Protein AF-A0A6P1LH97-F1 (afdb_monomer_lite)

Structure (mmCIF, N/CA/C/O backbone):
data_AF-A0A6P1LH97-F1
#
_entry.id   AF-A0A6P1LH97-F1
#
loop_
_atom_site.group_PDB
_atom_site.id
_atom_site.type_symbol
_atom_site.label_atom_id
_atom_site.label_alt_id
_atom_site.label_comp_id
_atom_site.label_asym_id
_atom_site.label_entity_id
_atom_site.label_seq_id
_atom_site.pdbx_PDB_ins_code
_atom_site.Cartn_x
_atom_site.Cartn_y
_atom_site.Cartn_z
_atom_site.occupancy
_atom_site.B_iso_or_equiv
_atom_site.auth_seq_id
_atom_site.auth_comp_id
_atom_site.auth_asym_id
_atom_site.auth_atom_id
_atom_site.pdbx_PDB_model_num
ATOM 1 N N . MET A 1 1 ? 2.339 -14.273 3.615 1.00 46.12 1 MET A N 1
ATOM 2 C CA . MET A 1 1 ? 1.807 -12.954 4.033 1.00 46.12 1 MET A CA 1
ATOM 3 C C . MET A 1 1 ? 1.109 -13.162 5.359 1.00 46.12 1 MET A C 1
ATOM 5 O O . MET A 1 1 ? 0.092 -13.837 5.378 1.00 46.12 1 MET A O 1
ATOM 9 N N . LYS A 1 2 ? 1.716 -12.667 6.440 1.00 37.12 2 LYS A N 1
ATOM 10 C CA . LYS A 1 2 ? 1.288 -12.857 7.828 1.00 37.12 2 LYS A CA 1
ATOM 11 C C . LYS A 1 2 ? 0.172 -11.851 8.131 1.00 37.12 2 LYS A C 1
ATOM 13 O O . LYS A 1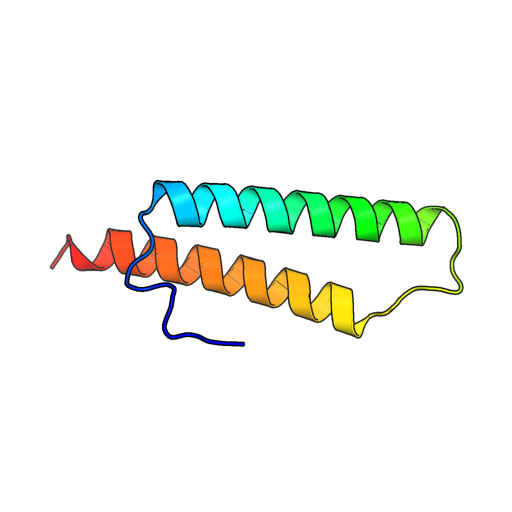 2 ? 0.440 -10.685 8.397 1.00 37.12 2 LYS A O 1
ATOM 18 N N . THR A 1 3 ? -1.074 -12.287 7.966 1.00 48.78 3 THR A N 1
ATOM 19 C CA . THR A 1 3 ? -2.308 -11.517 8.221 1.00 48.78 3 THR A CA 1
ATOM 20 C C . THR A 1 3 ? -2.493 -11.147 9.694 1.00 48.78 3 THR A C 1
ATOM 22 O O . THR A 1 3 ? -3.298 -10.281 10.008 1.00 48.78 3 THR A O 1
ATOM 25 N N . GLU A 1 4 ? -1.697 -11.739 10.580 1.00 49.50 4 GLU A N 1
ATOM 26 C CA . GLU A 1 4 ? -1.797 -11.595 12.035 1.00 49.50 4 GLU A CA 1
ATOM 27 C C . GLU A 1 4 ? -1.311 -10.230 12.558 1.00 49.50 4 GLU A C 1
ATOM 29 O O . GLU A 1 4 ? -1.692 -9.829 13.647 1.00 49.50 4 GLU A O 1
ATOM 34 N N . ARG A 1 5 ? -0.522 -9.463 11.787 1.00 51.12 5 ARG A N 1
ATOM 35 C CA . ARG A 1 5 ? 0.074 -8.194 12.264 1.00 51.12 5 ARG A CA 1
ATOM 36 C C . ARG A 1 5 ? -0.704 -6.921 11.918 1.00 51.12 5 ARG A C 1
ATOM 38 O O . ARG A 1 5 ? -0.183 -5.832 12.124 1.00 51.12 5 ARG A O 1
ATOM 45 N N . PHE A 1 6 ? -1.909 -7.012 11.353 1.00 54.31 6 PHE A N 1
ATOM 46 C CA . PHE A 1 6 ? -2.716 -5.812 11.073 1.00 54.31 6 PHE A CA 1
ATOM 47 C C . PHE A 1 6 ? -3.652 -5.424 12.224 1.00 54.31 6 PHE A C 1
ATOM 49 O O . PHE A 1 6 ? -4.014 -4.255 12.317 1.00 54.31 6 PHE A O 1
ATOM 56 N N . CYS A 1 7 ? -3.986 -6.356 13.124 1.00 53.81 7 CYS A N 1
ATOM 57 C CA . CYS A 1 7 ? -4.835 -6.068 14.284 1.00 53.81 7 CYS A CA 1
ATOM 58 C C . CYS A 1 7 ? -4.134 -5.180 15.328 1.00 53.81 7 CYS A C 1
ATOM 60 O O . CYS A 1 7 ? -4.778 -4.320 15.921 1.00 53.81 7 CYS A O 1
ATOM 62 N N . GLU A 1 8 ? -2.817 -5.333 15.497 1.00 55.94 8 GLU A N 1
ATOM 63 C CA . GLU A 1 8 ? -2.004 -4.531 16.429 1.00 55.94 8 GLU A CA 1
ATOM 64 C C . GLU A 1 8 ? -1.620 -3.153 15.865 1.00 55.94 8 GLU A C 1
ATOM 66 O O . GLU A 1 8 ? -1.339 -2.223 16.618 1.00 55.94 8 GLU A O 1
ATOM 71 N N . LYS A 1 9 ? -1.632 -2.990 14.535 1.00 60.75 9 LYS A N 1
ATOM 72 C CA . LYS A 1 9 ? -1.194 -1.749 13.889 1.00 60.75 9 LYS A CA 1
ATOM 73 C C . LYS A 1 9 ? -2.235 -0.642 14.031 1.00 60.75 9 LYS A C 1
ATOM 75 O O . LYS A 1 9 ? -3.425 -0.799 13.730 1.00 60.75 9 LYS A O 1
ATOM 80 N N . SER A 1 10 ? -1.786 0.534 14.458 1.00 73.31 10 SER A N 1
ATOM 81 C CA . SER A 1 10 ? -2.632 1.731 14.541 1.00 73.31 10 SER A CA 1
ATOM 82 C C . SER A 1 10 ? -3.059 2.227 13.153 1.00 73.31 10 SER A C 1
ATOM 84 O O . SER A 1 10 ? -2.409 1.939 12.149 1.00 73.31 10 SER A O 1
ATOM 86 N N . GLU A 1 11 ? -4.153 2.995 13.064 1.00 75.75 11 GLU A N 1
ATOM 87 C CA . GLU A 1 11 ? -4.587 3.585 11.780 1.00 75.75 11 GLU A CA 1
ATOM 88 C C . GLU A 1 11 ? -3.480 4.413 11.113 1.00 75.75 11 GLU A C 1
ATOM 90 O O . GLU A 1 11 ? -3.352 4.432 9.888 1.00 75.75 11 GLU A O 1
ATOM 95 N N . SER A 1 12 ? -2.658 5.079 11.924 1.00 80.06 12 SER A N 1
ATOM 96 C CA . SER A 1 12 ? -1.486 5.833 11.485 1.00 80.06 12 SER A CA 1
ATOM 97 C C . SER A 1 12 ? -0.430 4.941 10.826 1.00 80.06 12 SER A C 1
ATOM 99 O O . SER A 1 12 ? 0.117 5.313 9.789 1.00 80.06 12 SER A O 1
ATOM 101 N N . GLU A 1 13 ? -0.168 3.750 11.363 1.00 80.81 13 GLU A N 1
ATOM 102 C CA . GLU A 1 13 ? 0.764 2.783 10.773 1.00 80.81 13 GLU A CA 1
ATOM 103 C C . GLU A 1 13 ? 0.217 2.165 9.491 1.00 80.81 13 GLU A C 1
ATOM 105 O O . GLU A 1 13 ? 0.939 2.089 8.500 1.00 80.81 13 GLU A O 1
ATOM 110 N N . LEU A 1 14 ? -1.072 1.817 9.462 1.00 81.31 14 LEU A N 1
ATOM 111 C CA . LEU A 1 14 ? -1.759 1.364 8.248 1.00 81.31 14 LEU A CA 1
ATOM 112 C C . LEU A 1 14 ? -1.670 2.411 7.125 1.00 81.31 14 LEU A C 1
ATOM 114 O O . LEU A 1 14 ? -1.418 2.064 5.971 1.00 81.31 14 LEU A O 1
ATOM 118 N N . LYS A 1 15 ? -1.828 3.702 7.452 1.00 83.62 15 LYS A N 1
ATOM 119 C CA . LYS A 1 15 ? -1.643 4.809 6.498 1.00 83.62 15 LYS A CA 1
ATOM 120 C C . LYS A 1 15 ? -0.185 4.948 6.048 1.00 83.62 15 LYS A C 1
ATOM 122 O O . LYS A 1 15 ? 0.055 5.129 4.856 1.00 83.62 15 LYS A O 1
ATOM 127 N N . LYS A 1 16 ? 0.793 4.825 6.954 1.00 87.06 16 LYS A N 1
ATOM 128 C CA . LYS A 1 16 ? 2.228 4.838 6.596 1.00 87.06 16 LYS A CA 1
ATOM 129 C C . LYS A 1 16 ? 2.583 3.683 5.657 1.00 87.06 16 LYS A C 1
ATOM 131 O O . LYS A 1 16 ? 3.268 3.885 4.656 1.00 87.06 16 LYS A O 1
ATOM 136 N N . GLU A 1 17 ? 2.073 2.491 5.937 1.00 84.56 17 GLU A N 1
ATOM 137 C CA . GLU A 1 17 ? 2.288 1.299 5.119 1.00 84.56 17 GLU A CA 1
ATOM 138 C C . GLU A 1 17 ? 1.611 1.427 3.748 1.00 84.56 17 GLU A C 1
ATOM 140 O O . GLU A 1 17 ? 2.215 1.091 2.732 1.00 84.56 17 GLU A O 1
ATOM 145 N N . LEU A 1 18 ? 0.414 2.024 3.689 1.00 86.75 18 LEU A N 1
ATOM 146 C CA . LEU A 1 18 ? -0.251 2.374 2.433 1.00 86.75 18 LEU A CA 1
ATOM 147 C C . LEU A 1 18 ? 0.611 3.307 1.570 1.00 86.75 18 LEU A C 1
ATOM 149 O O . LEU A 1 18 ? 0.767 3.060 0.376 1.00 86.75 18 LEU A O 1
ATOM 153 N N . VAL A 1 19 ? 1.192 4.356 2.159 1.00 89.12 19 VAL A N 1
ATOM 154 C CA . VAL A 1 19 ? 2.087 5.283 1.444 1.00 89.12 19 VAL A CA 1
ATOM 155 C C . VAL A 1 19 ? 3.345 4.566 0.949 1.00 89.12 19 VAL A C 1
ATOM 157 O O . VAL A 1 19 ? 3.769 4.797 -0.182 1.00 89.12 19 VAL A O 1
ATOM 160 N N . SER A 1 20 ? 3.917 3.667 1.752 1.00 88.75 20 SER A N 1
ATOM 161 C CA . SER A 1 20 ? 5.069 2.852 1.346 1.00 88.75 20 SER A CA 1
ATOM 162 C C . SER A 1 20 ? 4.743 1.965 0.136 1.00 88.75 20 SER A C 1
ATOM 164 O O . SER A 1 20 ? 5.456 1.995 -0.866 1.00 88.75 20 SER A O 1
ATOM 166 N N . LEU A 1 21 ? 3.601 1.268 0.166 1.00 88.25 21 LEU A N 1
ATOM 167 C CA . LEU A 1 21 ? 3.130 0.436 -0.947 1.00 88.25 21 LEU A CA 1
ATOM 168 C C . LEU A 1 21 ? 2.859 1.249 -2.222 1.00 88.25 21 LEU A C 1
ATOM 170 O O . LEU A 1 21 ? 3.113 0.769 -3.325 1.00 88.25 21 LEU A O 1
ATOM 174 N N . LEU A 1 22 ? 2.348 2.477 -2.091 1.00 87.94 22 LEU A N 1
ATOM 175 C CA . LEU A 1 22 ? 2.130 3.379 -3.226 1.00 87.94 22 LEU A CA 1
ATOM 176 C C . LEU A 1 22 ? 3.450 3.872 -3.830 1.00 87.94 22 LEU A C 1
ATOM 178 O O . LEU A 1 22 ? 3.569 3.937 -5.053 1.00 87.94 22 LEU A O 1
ATOM 182 N N . LYS A 1 23 ? 4.457 4.167 -3.000 1.00 89.25 23 LYS A N 1
ATOM 183 C CA . LYS A 1 23 ? 5.812 4.480 -3.476 1.00 89.25 23 LYS A CA 1
ATOM 184 C C . LYS A 1 23 ? 6.422 3.292 -4.212 1.00 89.25 23 LYS A C 1
ATOM 186 O O . LYS A 1 23 ? 6.919 3.462 -5.318 1.00 89.25 23 LYS A O 1
ATOM 191 N N . GLU A 1 24 ? 6.305 2.088 -3.656 1.00 87.12 24 GLU A N 1
ATOM 192 C CA . GLU A 1 24 ? 6.775 0.858 -4.300 1.00 87.12 24 GLU A CA 1
ATOM 193 C C . GLU A 1 24 ? 6.064 0.635 -5.648 1.00 87.12 24 GLU A C 1
ATOM 195 O O . GLU A 1 24 ? 6.709 0.353 -6.656 1.00 87.12 24 GLU A O 1
ATOM 200 N N . GLN A 1 25 ? 4.744 0.858 -5.709 1.00 85.81 25 GLN A N 1
ATOM 201 C CA . GLN A 1 25 ? 3.975 0.819 -6.955 1.00 85.81 25 GLN A CA 1
ATOM 202 C C . GLN A 1 25 ? 4.494 1.830 -7.984 1.00 85.81 25 GLN A C 1
ATOM 204 O O . GLN A 1 25 ? 4.616 1.493 -9.163 1.00 85.81 25 GLN A O 1
ATOM 209 N N . PHE A 1 26 ? 4.782 3.061 -7.558 1.00 86.25 26 PHE A N 1
ATOM 210 C CA . PHE A 1 26 ? 5.304 4.116 -8.422 1.00 86.25 26 PHE A CA 1
ATOM 211 C C . PHE A 1 26 ? 6.698 3.770 -8.955 1.00 86.25 26 PHE A C 1
ATOM 213 O O . PHE A 1 26 ? 6.913 3.835 -10.164 1.00 86.25 26 PHE A O 1
ATOM 220 N N . SER A 1 27 ? 7.603 3.298 -8.094 1.00 84.56 27 SER A N 1
ATOM 221 C CA . SER A 1 27 ? 8.924 2.804 -8.492 1.00 84.56 27 SER A CA 1
ATOM 222 C C . SER A 1 27 ? 8.821 1.656 -9.494 1.00 84.56 27 SER A C 1
ATOM 224 O O . SER A 1 27 ? 9.517 1.669 -10.507 1.00 84.56 27 SER A O 1
ATOM 226 N N . PHE A 1 28 ? 7.902 0.706 -9.278 1.00 79.44 28 PHE A N 1
ATOM 227 C CA . PHE A 1 28 ? 7.634 -0.352 -10.251 1.00 79.44 28 PHE A CA 1
ATOM 228 C C . PHE A 1 28 ? 7.140 0.215 -11.581 1.00 79.44 28 PHE A C 1
ATOM 230 O O . PHE A 1 28 ? 7.672 -0.172 -12.614 1.00 79.44 28 PHE A O 1
ATOM 237 N N . ARG A 1 29 ? 6.177 1.152 -11.585 1.00 79.81 29 ARG A N 1
ATOM 238 C CA . ARG A 1 29 ? 5.684 1.792 -12.821 1.00 79.81 29 ARG A CA 1
ATOM 239 C C . ARG A 1 29 ? 6.792 2.525 -13.574 1.00 79.81 29 ARG A C 1
ATOM 241 O O . ARG A 1 29 ? 6.861 2.390 -14.791 1.00 79.81 29 ARG A O 1
ATOM 248 N N . MET A 1 30 ? 7.668 3.241 -12.870 1.00 81.88 30 MET A N 1
ATOM 249 C CA . MET A 1 30 ? 8.832 3.886 -13.480 1.00 81.88 30 MET A CA 1
ATOM 250 C C . MET A 1 30 ? 9.795 2.865 -14.090 1.00 81.88 30 MET A C 1
ATOM 252 O O . MET A 1 30 ? 10.237 3.050 -15.219 1.00 81.88 30 MET A O 1
ATOM 256 N N . GLN A 1 31 ? 10.067 1.751 -13.401 1.00 75.50 31 GLN A N 1
ATOM 257 C CA . GLN A 1 31 ? 10.902 0.675 -13.947 1.00 75.50 31 GLN A CA 1
ATOM 258 C C . GLN A 1 31 ? 10.303 0.045 -15.214 1.00 75.50 31 GLN A C 1
ATOM 260 O O . GLN A 1 31 ? 11.063 -0.327 -16.106 1.00 75.50 31 GLN A O 1
ATOM 265 N N . MET A 1 32 ? 8.968 -0.032 -15.336 1.00 69.88 32 MET A N 1
ATOM 266 C CA . MET A 1 32 ? 8.330 -0.523 -16.570 1.00 69.88 32 MET A CA 1
ATOM 267 C C . MET A 1 32 ? 8.571 0.415 -17.751 1.00 69.88 32 MET A C 1
ATOM 269 O O . MET A 1 32 ? 8.753 -0.063 -18.863 1.00 69.88 32 MET A O 1
ATOM 273 N N . GLY A 1 33 ? 8.579 1.731 -17.514 1.00 67.12 33 GLY A N 1
ATOM 274 C CA . GLY A 1 33 ? 8.787 2.728 -18.567 1.00 67.12 33 GLY A CA 1
ATOM 275 C C . GLY A 1 33 ? 10.225 2.786 -19.088 1.00 67.12 33 GLY A C 1
ATOM 276 O O . GLY A 1 33 ? 10.442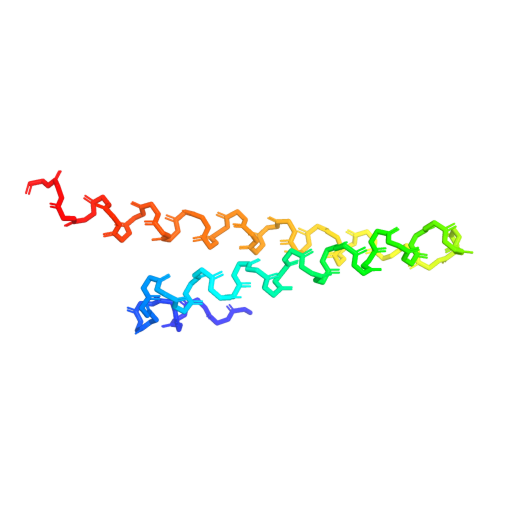 3.211 -20.214 1.00 67.12 33 GLY A O 1
ATOM 277 N N . VAL A 1 34 ? 11.205 2.346 -18.290 1.00 68.44 34 VAL A N 1
ATOM 278 C CA . VAL A 1 34 ? 12.630 2.428 -18.651 1.00 68.44 34 VAL A CA 1
ATOM 279 C C . VAL A 1 34 ? 13.101 1.195 -19.432 1.00 68.44 34 VAL A C 1
ATOM 281 O O . VAL A 1 34 ? 13.936 1.334 -20.322 1.00 68.44 34 VAL A O 1
ATOM 284 N N . ARG A 1 35 ? 12.592 -0.014 -19.131 1.00 57.38 35 ARG A N 1
ATOM 285 C CA . ARG A 1 35 ? 12.936 -1.259 -19.851 1.00 57.38 35 ARG A CA 1
ATOM 286 C C . ARG A 1 35 ? 11.771 -2.259 -19.830 1.00 57.38 35 ARG A C 1
ATOM 288 O O . ARG A 1 35 ? 11.521 -2.916 -18.823 1.00 57.38 35 ARG A O 1
ATOM 295 N N . GLU A 1 36 ? 11.123 -2.444 -20.978 1.00 59.44 36 GLU A N 1
ATOM 296 C CA . GLU A 1 36 ? 9.952 -3.316 -21.194 1.00 59.44 36 GLU A CA 1
ATOM 297 C C . GLU A 1 36 ? 10.176 -4.800 -20.813 1.00 59.44 36 GLU A C 1
ATOM 299 O O . GLU A 1 36 ? 9.238 -5.522 -20.484 1.00 59.44 36 GLU A O 1
ATOM 304 N N . LYS A 1 37 ? 11.431 -5.272 -20.771 1.00 58.31 37 LYS A N 1
ATOM 305 C CA . LYS A 1 37 ? 11.766 -6.696 -20.569 1.00 58.31 37 LYS A CA 1
ATOM 306 C C . LYS A 1 37 ? 11.729 -7.201 -19.118 1.00 58.31 37 LYS A C 1
ATOM 308 O O . LYS A 1 37 ? 11.818 -8.408 -18.911 1.00 58.31 37 LYS A O 1
ATOM 313 N N . THR A 1 38 ? 11.555 -6.333 -18.115 1.00 58.88 38 THR A N 1
ATOM 314 C CA . THR A 1 38 ? 11.577 -6.736 -16.687 1.00 58.88 38 THR A CA 1
ATOM 315 C C . THR A 1 38 ? 10.249 -6.461 -15.979 1.00 58.88 38 THR A C 1
ATOM 317 O O . THR A 1 38 ? 10.194 -6.237 -14.769 1.00 58.88 38 THR A O 1
ATOM 320 N N . VAL A 1 39 ? 9.129 -6.490 -16.706 1.00 60.06 39 VAL A N 1
ATOM 321 C CA . VAL A 1 39 ? 7.809 -6.455 -16.071 1.00 60.06 39 VAL A CA 1
ATOM 322 C C . VAL A 1 39 ? 7.557 -7.786 -15.379 1.00 60.06 39 VAL A C 1
ATOM 324 O O . VAL A 1 39 ? 7.332 -8.805 -16.018 1.00 60.06 39 VAL A O 1
ATOM 327 N N . ARG A 1 40 ? 7.586 -7.792 -14.044 1.00 71.88 40 ARG A N 1
ATOM 328 C CA . ARG A 1 40 ? 7.124 -8.918 -13.222 1.00 71.88 40 ARG A CA 1
ATOM 329 C C . ARG A 1 40 ? 5.638 -8.701 -12.891 1.00 71.88 40 ARG A C 1
ATOM 331 O O . ARG A 1 40 ? 5.334 -8.127 -11.840 1.00 71.88 40 ARG A O 1
ATOM 338 N N . PRO A 1 41 ? 4.680 -9.145 -13.733 1.00 74.94 41 PRO A N 1
ATOM 339 C CA . PRO A 1 41 ? 3.251 -8.857 -13.551 1.00 74.94 41 PRO A CA 1
ATOM 340 C C . PRO A 1 41 ? 2.705 -9.376 -12.214 1.00 74.94 41 PRO A C 1
ATOM 342 O O . PRO A 1 41 ? 1.792 -8.785 -11.630 1.00 74.94 41 PRO A O 1
ATOM 345 N N . HIS A 1 42 ? 3.311 -10.438 -11.677 1.00 79.25 42 HIS A N 1
ATOM 346 C CA . HIS A 1 42 ? 2.993 -10.982 -10.360 1.00 79.25 42 HIS A CA 1
ATOM 347 C C . HIS A 1 42 ? 3.279 -9.992 -9.216 1.00 79.25 42 HIS A C 1
ATOM 349 O O . HIS A 1 42 ? 2.489 -9.925 -8.273 1.00 79.25 42 HIS A O 1
ATOM 355 N N . LEU A 1 43 ? 4.340 -9.177 -9.303 1.00 79.94 43 LEU A N 1
ATOM 356 C CA . LEU A 1 43 ? 4.666 -8.168 -8.285 1.00 79.94 43 LEU A CA 1
ATOM 357 C C . LEU A 1 43 ? 3.673 -7.010 -8.319 1.00 79.94 43 LEU A C 1
ATOM 359 O O . LEU A 1 43 ? 3.123 -6.642 -7.284 1.00 79.94 43 LEU A O 1
ATOM 363 N N . CYS A 1 44 ? 3.332 -6.524 -9.513 1.00 79.00 44 CYS A N 1
ATOM 364 C CA . CYS A 1 44 ? 2.318 -5.483 -9.672 1.00 79.00 44 CYS A CA 1
ATOM 365 C C . CYS A 1 44 ? 0.933 -5.954 -9.176 1.00 79.00 44 CYS A C 1
ATOM 367 O O . CYS A 1 44 ? 0.195 -5.213 -8.524 1.00 79.00 44 CYS A O 1
ATOM 369 N N . LYS A 1 45 ? 0.576 -7.226 -9.414 1.00 83.88 45 LYS A N 1
ATOM 370 C CA . LYS A 1 45 ? -0.646 -7.842 -8.863 1.00 83.88 45 LYS A CA 1
ATOM 371 C C . LYS A 1 45 ? -0.592 -7.963 -7.335 1.00 83.88 45 LYS A C 1
ATOM 373 O O . LYS A 1 45 ? -1.608 -7.740 -6.678 1.00 83.88 45 LYS A O 1
ATOM 378 N N . ARG A 1 46 ? 0.574 -8.285 -6.764 1.00 86.06 46 ARG A N 1
ATOM 379 C CA . ARG A 1 46 ? 0.784 -8.376 -5.311 1.00 86.06 46 ARG A CA 1
ATOM 380 C C . ARG A 1 46 ? 0.611 -7.018 -4.632 1.00 86.06 46 ARG A C 1
ATOM 382 O O . ARG A 1 46 ? -0.183 -6.932 -3.704 1.00 86.06 46 ARG A O 1
ATOM 389 N N . ILE A 1 47 ? 1.268 -5.969 -5.133 1.00 84.38 47 ILE A N 1
ATOM 390 C CA . ILE A 1 47 ? 1.201 -4.612 -4.562 1.00 84.38 47 ILE A CA 1
ATOM 391 C C . ILE A 1 47 ? -0.237 -4.077 -4.595 1.00 84.38 47 ILE A C 1
ATOM 393 O O . ILE A 1 47 ? -0.746 -3.620 -3.573 1.00 84.38 47 ILE A O 1
ATOM 397 N N . ARG A 1 48 ? -0.948 -4.234 -5.724 1.00 85.19 48 ARG A N 1
ATOM 398 C CA . ARG A 1 48 ? -2.369 -3.847 -5.835 1.00 85.19 48 ARG A CA 1
ATOM 399 C C . ARG A 1 48 ? -3.258 -4.552 -4.808 1.00 85.19 48 ARG A C 1
ATOM 401 O O . ARG A 1 48 ? -4.107 -3.915 -4.191 1.00 85.19 48 ARG A O 1
ATOM 408 N N . ARG A 1 49 ? -3.055 -5.860 -4.603 1.00 87.88 49 ARG A N 1
ATOM 409 C CA . ARG A 1 49 ? -3.796 -6.639 -3.596 1.00 87.88 49 ARG A CA 1
ATOM 410 C C . ARG A 1 49 ? -3.464 -6.197 -2.171 1.00 87.88 49 ARG A C 1
ATOM 412 O O . ARG A 1 49 ? -4.376 -6.123 -1.35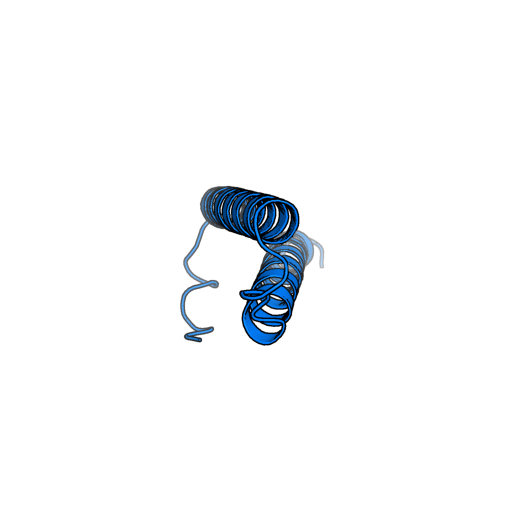4 1.00 87.88 49 ARG A O 1
ATOM 419 N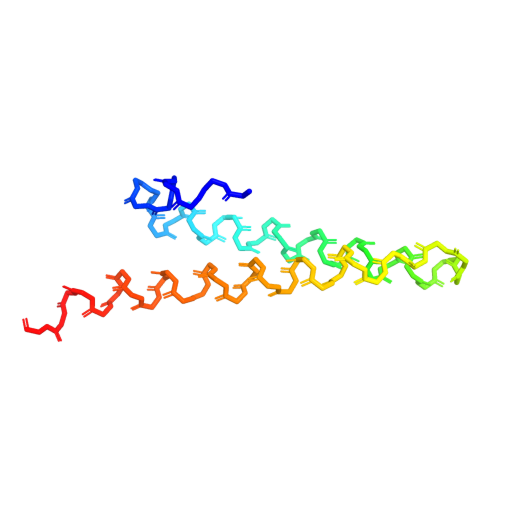 N . SER A 1 50 ? -2.201 -5.885 -1.878 1.00 86.06 50 SER A N 1
ATOM 420 C CA . SER A 1 50 ? -1.795 -5.351 -0.573 1.00 86.06 50 SER A CA 1
ATOM 421 C C . SER A 1 50 ? -2.468 -4.007 -0.288 1.00 86.06 50 SER A C 1
ATOM 423 O O . SER A 1 50 ? -3.087 -3.863 0.758 1.00 86.06 50 SER A O 1
ATOM 425 N N . VAL A 1 51 ? -2.461 -3.077 -1.251 1.00 87.06 51 VAL A N 1
ATOM 426 C CA . VAL A 1 51 ? -3.147 -1.775 -1.140 1.00 87.06 51 VAL A CA 1
ATOM 427 C C . VAL A 1 51 ? -4.642 -1.946 -0.871 1.00 87.06 51 VAL A C 1
ATOM 429 O O . VAL A 1 51 ? -5.184 -1.294 0.021 1.00 87.06 51 VAL A O 1
ATOM 432 N N . ALA A 1 52 ? -5.314 -2.831 -1.616 1.00 87.44 52 ALA A N 1
ATOM 433 C CA . ALA A 1 52 ? -6.738 -3.097 -1.422 1.00 87.44 52 ALA A CA 1
ATOM 434 C C . ALA A 1 52 ? -7.025 -3.625 -0.008 1.00 87.44 52 ALA A C 1
ATOM 436 O O . ALA A 1 52 ? -7.907 -3.106 0.666 1.00 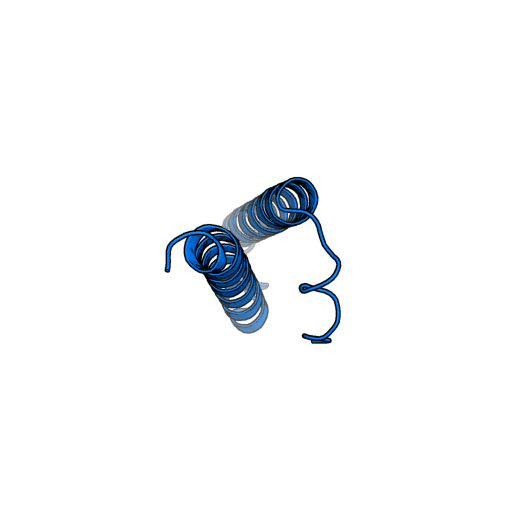87.44 52 ALA A O 1
ATOM 437 N N . ARG A 1 53 ? -6.227 -4.584 0.476 1.00 84.69 53 ARG A N 1
ATOM 438 C CA . ARG A 1 53 ? -6.367 -5.140 1.830 1.00 84.69 53 ARG A CA 1
ATOM 439 C C . ARG A 1 53 ? -6.141 -4.090 2.913 1.00 84.69 53 ARG A C 1
ATOM 441 O O . ARG A 1 53 ? -6.958 -3.998 3.817 1.00 84.69 53 ARG A O 1
ATOM 448 N N . THR A 1 54 ? -5.099 -3.266 2.810 1.00 84.56 54 THR A N 1
ATOM 449 C CA . THR A 1 54 ? -4.839 -2.176 3.768 1.00 84.56 54 THR A CA 1
ATOM 450 C C . THR A 1 54 ? -6.013 -1.196 3.837 1.00 84.56 54 THR A C 1
ATOM 452 O O . THR A 1 54 ? -6.409 -0.786 4.926 1.00 84.56 54 THR A O 1
ATOM 455 N N . LYS A 1 55 ? -6.623 -0.859 2.692 1.00 84.00 55 LYS A N 1
ATOM 456 C CA . LYS A 1 55 ? -7.838 -0.030 2.651 1.00 84.00 55 LYS A CA 1
ATOM 457 C C . LYS A 1 55 ? -9.040 -0.728 3.290 1.00 84.00 55 LYS A C 1
ATOM 459 O O . LYS A 1 55 ? -9.789 -0.074 4.011 1.00 84.00 55 LYS A O 1
ATOM 464 N N . THR A 1 56 ? -9.211 -2.031 3.063 1.00 86.38 56 THR A N 1
ATOM 465 C CA . THR A 1 56 ? -10.262 -2.827 3.714 1.00 86.38 56 THR A CA 1
ATOM 466 C C . THR A 1 56 ? -10.082 -2.846 5.229 1.00 86.38 56 THR A C 1
ATOM 468 O O . THR A 1 56 ? -11.024 -2.507 5.930 1.00 86.38 56 THR A O 1
ATOM 471 N N . PHE A 1 57 ? -8.875 -3.105 5.738 1.00 80.62 57 PHE A N 1
ATOM 472 C CA . PHE A 1 57 ? -8.586 -3.066 7.177 1.00 80.62 57 PHE A CA 1
ATOM 473 C C . PHE A 1 57 ? -8.821 -1.682 7.791 1.00 80.62 57 PHE A C 1
ATOM 475 O O . PHE A 1 57 ? -9.399 -1.582 8.868 1.00 80.62 57 PHE A O 1
ATOM 482 N N . LEU A 1 58 ? -8.435 -0.600 7.104 1.00 81.25 58 LEU A N 1
ATOM 483 C CA . LEU A 1 58 ? -8.758 0.766 7.541 1.00 81.25 58 LEU A CA 1
ATOM 484 C C . LEU A 1 58 ? -10.275 0.993 7.628 1.00 81.25 58 LEU A C 1
ATOM 486 O O . LEU A 1 58 ? -10.749 1.651 8.551 1.00 81.25 58 LEU A O 1
ATOM 490 N N . ARG A 1 59 ? -11.044 0.445 6.680 1.00 83.06 59 ARG A N 1
ATOM 491 C CA . ARG A 1 59 ? -12.509 0.532 6.684 1.00 83.06 59 ARG A CA 1
ATOM 492 C C . ARG A 1 59 ? -13.132 -0.324 7.784 1.00 83.06 59 ARG A C 1
ATOM 494 O O . ARG A 1 59 ? -14.061 0.142 8.424 1.00 83.06 59 ARG A O 1
ATOM 501 N N . GLU A 1 60 ? -12.627 -1.531 8.016 1.00 81.19 60 GLU A N 1
ATOM 502 C CA . GLU A 1 60 ? -13.070 -2.414 9.101 1.00 81.19 60 GLU A CA 1
ATOM 503 C C . GLU A 1 60 ? -12.771 -1.812 10.474 1.00 81.19 60 GLU A C 1
ATOM 505 O O . GLU A 1 60 ? -13.641 -1.813 11.337 1.00 81.19 60 GLU A O 1
ATOM 510 N N . LYS A 1 61 ? -11.582 -1.229 10.664 1.00 74.44 61 LYS A N 1
ATOM 511 C CA . LYS A 1 61 ? -11.196 -0.551 11.908 1.00 74.44 61 LYS A CA 1
ATOM 512 C C . LYS A 1 61 ? -12.073 0.670 12.187 1.00 74.44 61 LYS A C 1
ATOM 514 O O . LYS A 1 61 ? -12.543 0.833 13.306 1.00 74.44 61 LYS A O 1
ATOM 519 N N . ARG A 1 62 ? -12.364 1.4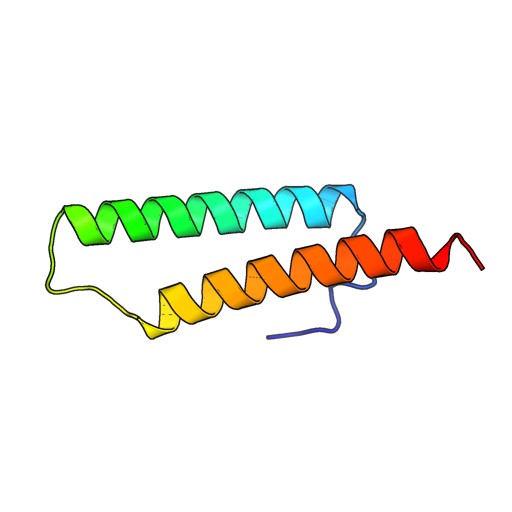64 11.152 1.00 73.31 62 ARG A N 1
ATOM 520 C CA . ARG A 1 62 ? -13.281 2.610 11.235 1.00 73.31 62 ARG A CA 1
ATOM 521 C C . ARG A 1 62 ? -14.748 2.194 11.410 1.00 73.31 62 ARG A C 1
ATOM 523 O O . ARG A 1 62 ? -15.503 2.907 12.055 1.00 73.31 62 ARG A O 1
ATOM 530 N N . GLY A 1 63 ? -15.160 1.067 10.828 1.00 67.50 63 GLY A N 1
ATOM 531 C CA . GLY A 1 63 ? -16.534 0.556 10.882 1.00 67.50 63 GLY A CA 1
ATOM 532 C C . GLY A 1 63 ? -16.869 -0.216 12.161 1.00 67.50 63 GLY A C 1
ATOM 533 O O . GLY A 1 63 ? -18.012 -0.189 12.597 1.00 67.50 63 GLY A O 1
ATOM 534 N N . ARG A 1 64 ? -15.882 -0.846 12.814 1.00 56.94 64 ARG A N 1
ATOM 535 C CA . ARG A 1 64 ? -16.058 -1.531 14.110 1.00 56.94 64 ARG A CA 1
ATOM 536 C C . ARG A 1 64 ? -16.366 -0.594 15.287 1.00 56.94 64 ARG A C 1
ATOM 538 O O . ARG A 1 64 ? -16.662 -1.095 16.361 1.00 56.94 64 ARG A O 1
ATOM 545 N N . GLY A 1 65 ? -16.301 0.726 15.096 1.00 49.88 65 GLY A N 1
ATOM 546 C CA . GLY A 1 65 ? -16.724 1.731 16.080 1.00 49.88 65 GLY A CA 1
ATOM 547 C C . GLY A 1 65 ? -18.110 2.337 15.822 1.00 49.88 65 GLY A C 1
ATOM 548 O O . GLY A 1 65 ? -18.420 3.361 16.419 1.00 49.88 65 GLY A O 1
ATOM 549 N N . GLY A 1 66 ? -18.906 1.777 14.904 1.00 42.31 66 GLY A N 1
ATOM 550 C CA . GLY A 1 66 ? -20.208 2.328 14.508 1.00 42.31 66 GLY A CA 1
ATOM 551 C C . GLY A 1 66 ? -21.300 1.269 14.375 1.00 42.31 66 GLY A C 1
ATOM 552 O O . GLY A 1 66 ? -21.919 1.177 13.315 1.00 42.31 66 GLY A O 1
ATOM 553 N N . GLY A 1 67 ? -21.486 0.463 15.419 1.00 35.59 67 GLY A N 1
ATOM 554 C CA . GLY A 1 67 ? -22.622 -0.440 15.607 1.00 35.59 67 GLY A CA 1
ATOM 555 C C . GLY A 1 67 ? -23.177 -0.264 17.007 1.00 35.59 67 GLY A C 1
ATOM 556 O O . GLY A 1 67 ? -22.336 -0.192 17.931 1.00 35.59 67 GLY A O 1
#

pLDDT: mean 73.62, std 14.59, range [35.59, 89.25]

Radius of gyration: 14.49 Å; chains: 1; bounding box: 36×19×38 Å

Foldseek 3Di:
DPPPPLVVDDLVRLVVVLVVLVVVLVVLVVVCVVDVPPDPVVVNVVSVVSNVVSVVSNVVVVCVVPD

Secondary structure (DSSP, 8-state):
--GGGSSSS-HHHHHHHHHHHHHHHHHHHHHHHH-GGG--HHHHHHHHHHHHHHHHHHHHHHHTT--

Sequence (67 aa):
MKTERFCEKSESELKKELVSLLKEQFSFRMQMGVREKTVRPHLCKRIRRSVARTKTFLREKRGRGGG